Protein AF-A0A380XAJ4-F1 (afdb_monomer_lite)

Radius of gyration: 17.31 Å; chains: 1; bounding box: 37×35×46 Å

InterPro domains:
  IPR046348 SIS domain superfamily [SSF53697] (5-86)

Organism: Cytobacillus firmus (NCBI:txid1399)

Secondary structure (DSSP, 8-state):
--HHHHTT-----EES-TT-TTGGGSS--EE-----TT--TTSPP-SS-TTHHHHHHHHHHHHHHHHHHH-SS-HHHHHHHHHHHS----

Sequence (90 aa):
MFQSKEMGAKVFPITTNKESKIASICDGILVIPAATKYRRPGEPGTIQPLGNQFDQSVHLVLDAIIIGTLQTDNQDTAYEEMTKRHTNLE

pLDDT: mean 85.95, std 9.95, range [52.66, 97.62]

Foldseek 3Di:
DPPCVVVVHADEEEECDPPDPVQVVGPHYHHDQAAAQVRDPPGDDDPDPHCPSVVVRVVVVVVVVVVVVCPPPCVVVVVVVVVVVPDPPD

Structure (mmCIF, N/CA/C/O backbone):
data_AF-A0A380XAJ4-F1
#
_entry.id   AF-A0A380XAJ4-F1
#
loop_
_atom_site.group_PDB
_atom_site.id
_atom_site.type_symbol
_atom_site.label_atom_id
_atom_site.label_alt_id
_atom_site.label_comp_id
_atom_site.label_asym_id
_atom_site.label_entity_id
_atom_site.label_seq_id
_atom_site.pdbx_PDB_ins_code
_atom_site.Cartn_x
_atom_site.Cartn_y
_atom_site.Cartn_z
_atom_site.occupancy
_atom_site.B_iso_or_equiv
_atom_site.auth_seq_id
_atom_site.auth_comp_id
_atom_site.auth_asym_id
_atom_site.auth_atom_id
_atom_site.pdbx_PDB_model_num
ATOM 1 N N . MET A 1 1 ? -1.826 -23.262 1.652 1.00 64.81 1 MET A N 1
ATOM 2 C CA . MET A 1 1 ? -2.943 -22.296 1.749 1.00 64.81 1 MET A CA 1
ATOM 3 C C . MET A 1 1 ? -2.592 -21.306 2.855 1.00 64.81 1 MET A C 1
ATOM 5 O O . MET A 1 1 ? -1.780 -21.666 3.698 1.00 64.81 1 MET A O 1
ATOM 9 N N . PHE A 1 2 ? -3.075 -20.058 2.837 1.00 78.06 2 PHE A N 1
ATOM 10 C CA . PHE A 1 2 ? -2.815 -19.145 3.961 1.00 78.06 2 PHE A CA 1
ATOM 11 C C . PHE A 1 2 ? -3.543 -19.650 5.207 1.00 78.06 2 PHE A C 1
ATOM 13 O O . PHE A 1 2 ? -4.742 -19.906 5.121 1.00 78.06 2 PHE A O 1
ATOM 20 N N . GLN A 1 3 ? -2.859 -19.709 6.352 1.00 83.75 3 GLN A N 1
ATOM 21 C CA . GLN A 1 3 ? -3.485 -20.046 7.641 1.00 83.75 3 GLN A CA 1
ATOM 22 C C . GLN A 1 3 ? -4.693 -19.135 7.927 1.00 83.75 3 GLN A C 1
ATOM 24 O O . GLN A 1 3 ? -5.736 -19.587 8.380 1.00 83.75 3 GLN A O 1
ATOM 29 N N . SER A 1 4 ? -4.611 -17.859 7.537 1.00 81.12 4 SER A N 1
ATOM 30 C CA . SER A 1 4 ? -5.712 -16.897 7.648 1.00 81.12 4 SER A CA 1
ATOM 31 C C . SER A 1 4 ? -6.963 -17.315 6.863 1.00 81.12 4 SER A C 1
ATOM 33 O O . SER A 1 4 ? -8.076 -17.115 7.343 1.00 81.12 4 SER A O 1
ATOM 35 N N . LYS A 1 5 ? -6.803 -17.932 5.681 1.00 82.38 5 LYS A N 1
ATOM 36 C CA . LYS A 1 5 ? -7.940 -18.439 4.897 1.00 82.38 5 LYS A CA 1
ATOM 37 C C . LYS A 1 5 ? -8.571 -19.673 5.530 1.00 82.38 5 LYS A C 1
ATOM 39 O O . LYS A 1 5 ? -9.786 -19.814 5.470 1.00 82.38 5 LYS A O 1
ATOM 44 N N . GLU A 1 6 ? -7.773 -20.533 6.160 1.00 85.62 6 GLU A N 1
ATOM 45 C CA . GLU A 1 6 ? -8.284 -21.685 6.922 1.00 85.62 6 GLU A CA 1
ATOM 46 C C . GLU A 1 6 ? -9.136 -21.233 8.120 1.00 85.62 6 GLU A C 1
ATOM 48 O O . GLU A 1 6 ? -10.077 -21.918 8.505 1.00 85.62 6 GLU A O 1
ATOM 53 N N . MET A 1 7 ? -8.873 -20.032 8.643 1.00 89.25 7 MET A N 1
ATOM 54 C CA . MET A 1 7 ? -9.655 -19.387 9.703 1.00 89.25 7 MET A CA 1
ATOM 55 C C . MET A 1 7 ? -10.836 -18.539 9.187 1.00 89.25 7 MET A C 1
ATOM 57 O O . MET A 1 7 ? -11.472 -17.837 9.970 1.00 89.25 7 MET A O 1
ATOM 61 N N . GLY A 1 8 ? -11.134 -18.565 7.883 1.00 88.19 8 GLY A N 1
ATOM 62 C CA . GLY A 1 8 ? -12.245 -17.813 7.285 1.00 88.19 8 GLY A CA 1
ATOM 63 C C . GLY A 1 8 ? -11.991 -16.313 7.079 1.00 88.19 8 GLY A C 1
ATOM 64 O O . GLY A 1 8 ? -12.923 -15.580 6.747 1.00 88.19 8 GLY A O 1
ATOM 65 N N . ALA A 1 9 ? -10.756 -15.832 7.250 1.00 90.88 9 ALA A N 1
ATOM 66 C CA . ALA A 1 9 ? -10.423 -14.434 6.992 1.00 90.88 9 ALA A CA 1
ATOM 67 C C . ALA A 1 9 ? -10.334 -14.144 5.486 1.00 90.88 9 ALA A C 1
ATOM 69 O O . ALA A 1 9 ? -9.824 -14.955 4.706 1.00 90.88 9 ALA A O 1
ATOM 70 N N . LYS A 1 10 ? -10.762 -12.939 5.088 1.00 91.50 10 LYS A N 1
ATOM 71 C CA . LYS A 1 10 ? -10.487 -12.414 3.746 1.00 91.50 10 LYS A CA 1
ATOM 72 C C . LYS A 1 10 ? -9.036 -11.947 3.664 1.00 91.50 10 LYS A C 1
ATOM 74 O O . LYS A 1 10 ? -8.552 -11.259 4.560 1.00 91.50 10 LYS A O 1
ATOM 79 N N . VAL A 1 11 ? -8.357 -12.292 2.578 1.00 91.12 11 VAL A N 1
ATOM 80 C CA . VAL A 1 11 ? -6.942 -11.988 2.355 1.00 91.12 11 VAL A CA 1
ATOM 81 C C . VAL A 1 11 ? -6.791 -11.081 1.139 1.00 91.12 11 VAL A C 1
ATOM 83 O O . VAL A 1 11 ? -7.180 -11.450 0.031 1.00 91.12 11 VAL A O 1
ATOM 86 N N . PHE A 1 12 ? -6.170 -9.919 1.358 1.00 92.50 12 PHE A N 1
ATOM 87 C CA . PHE A 1 12 ? -5.863 -8.918 0.334 1.00 92.50 12 PHE A CA 1
ATOM 88 C C . PHE A 1 12 ? -4.362 -8.586 0.357 1.00 92.50 12 PHE A C 1
ATOM 90 O O . PHE A 1 12 ? -3.924 -7.785 1.182 1.00 92.50 12 PHE A O 1
ATOM 97 N N . PRO A 1 13 ? -3.534 -9.198 -0.506 1.00 92.38 13 PRO A N 1
ATOM 98 C CA . PRO A 1 13 ? -2.135 -8.822 -0.654 1.00 92.38 13 PRO A CA 1
ATOM 99 C C . PRO A 1 13 ? -1.994 -7.423 -1.265 1.00 92.38 13 PRO A C 1
ATOM 101 O O . PRO A 1 13 ? -2.734 -7.045 -2.180 1.00 92.38 13 PRO A O 1
ATOM 104 N N . ILE A 1 14 ? -0.977 -6.700 -0.798 1.00 94.50 14 ILE A N 1
ATOM 105 C CA . ILE A 1 14 ? -0.558 -5.408 -1.342 1.00 94.50 14 ILE A CA 1
ATOM 106 C C . ILE A 1 14 ? 0.703 -5.623 -2.178 1.00 94.50 14 ILE A C 1
ATOM 108 O O . ILE A 1 14 ? 1.666 -6.231 -1.710 1.00 94.50 14 ILE A O 1
ATOM 112 N N . THR A 1 15 ? 0.701 -5.190 -3.437 1.00 92.75 15 THR A N 1
ATOM 113 C CA . THR A 1 15 ? 1.796 -5.496 -4.369 1.00 92.75 15 THR A CA 1
ATOM 114 C C . THR A 1 15 ? 1.899 -4.483 -5.502 1.00 92.75 15 THR A C 1
ATOM 116 O O . THR A 1 15 ? 0.944 -3.779 -5.802 1.00 92.75 15 THR A O 1
ATOM 119 N N . THR A 1 16 ? 3.041 -4.434 -6.184 1.00 91.12 16 THR A N 1
ATOM 120 C CA . THR A 1 16 ? 3.176 -3.737 -7.473 1.00 91.12 16 THR A CA 1
ATOM 121 C C . THR A 1 16 ? 2.780 -4.622 -8.659 1.00 91.12 16 THR A C 1
ATOM 123 O O . THR A 1 16 ? 2.522 -4.120 -9.749 1.00 91.12 16 THR A O 1
ATOM 126 N N . ASN A 1 17 ? 2.720 -5.949 -8.470 1.00 86.81 17 ASN A N 1
ATOM 127 C CA . ASN A 1 17 ? 2.476 -6.908 -9.545 1.00 86.81 17 ASN A CA 1
ATOM 128 C C . ASN A 1 17 ? 1.025 -7.407 -9.556 1.00 86.81 17 ASN A C 1
ATOM 130 O O . ASN A 1 17 ? 0.654 -8.303 -8.793 1.00 86.81 17 ASN A O 1
ATOM 134 N N . LYS A 1 18 ? 0.236 -6.889 -10.499 1.00 80.06 18 LYS A N 1
ATOM 135 C CA . LYS A 1 18 ? -1.164 -7.281 -10.702 1.00 80.06 18 LYS A CA 1
ATOM 136 C C . LYS A 1 18 ? -1.340 -8.749 -11.128 1.00 80.06 18 LYS A C 1
ATOM 138 O O . LYS A 1 18 ? -2.378 -9.337 -10.853 1.00 80.06 18 LYS A O 1
ATOM 143 N N . GLU A 1 19 ? -0.326 -9.353 -11.749 1.00 80.81 19 GLU A N 1
ATOM 144 C CA . GLU A 1 19 ? -0.360 -10.716 -12.311 1.00 80.81 19 GLU A CA 1
ATOM 145 C C . GLU A 1 19 ? 0.313 -11.758 -11.402 1.00 80.81 19 GLU A C 1
ATOM 147 O O . GLU A 1 19 ? 0.723 -12.840 -11.827 1.00 80.81 19 GLU A O 1
ATOM 152 N N . SER A 1 20 ? 0.477 -11.438 -10.120 1.00 78.50 20 SER A N 1
ATOM 153 C CA . SER A 1 20 ? 1.059 -12.357 -9.148 1.00 78.50 20 SER A CA 1
ATOM 154 C C . SER A 1 20 ? 0.267 -13.670 -9.056 1.00 78.50 20 SER A C 1
ATOM 156 O O . SER A 1 20 ? -0.953 -13.657 -8.918 1.00 78.50 20 SER A O 1
ATOM 158 N N . LYS A 1 21 ? 0.963 -14.818 -8.997 1.00 80.31 21 LYS A N 1
ATOM 159 C CA . LYS A 1 21 ? 0.348 -16.132 -8.697 1.00 80.31 21 LYS A CA 1
ATOM 160 C C . LYS A 1 21 ? -0.423 -16.141 -7.373 1.00 80.31 21 LYS A C 1
ATOM 162 O O . LYS A 1 21 ? -1.277 -16.991 -7.171 1.00 80.31 21 LYS A O 1
ATOM 167 N N . ILE A 1 22 ? -0.115 -15.212 -6.468 1.00 81.75 22 ILE A N 1
ATOM 168 C CA . ILE A 1 22 ? -0.810 -15.073 -5.188 1.00 81.75 22 ILE A CA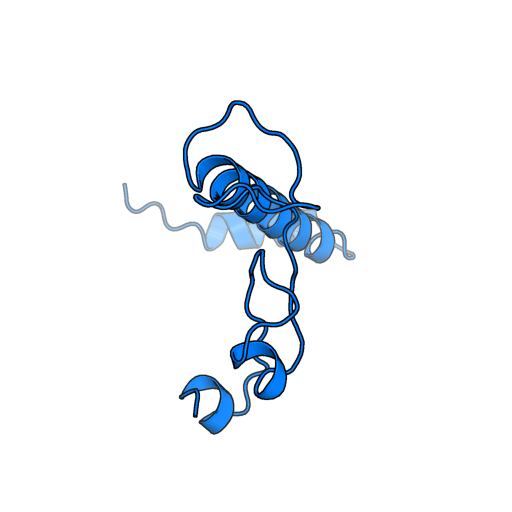 1
ATOM 169 C C . ILE A 1 22 ? -2.198 -14.442 -5.352 1.00 81.75 22 ILE A C 1
ATOM 171 O O . ILE A 1 22 ? -3.074 -14.669 -4.526 1.00 81.75 22 ILE A O 1
ATOM 175 N N . ALA A 1 23 ? -2.418 -13.681 -6.429 1.00 79.25 23 ALA A N 1
ATOM 176 C CA . ALA A 1 23 ? -3.684 -13.009 -6.690 1.00 79.25 23 ALA A CA 1
ATOM 177 C C . ALA A 1 23 ? -4.822 -14.007 -6.943 1.00 79.25 23 ALA A C 1
ATOM 179 O O . ALA A 1 23 ? -5.955 -13.739 -6.562 1.00 79.25 23 ALA A O 1
ATOM 180 N N . SER A 1 24 ? -4.527 -15.176 -7.525 1.00 80.44 24 SER A N 1
ATOM 181 C CA . SER A 1 24 ? -5.542 -16.190 -7.842 1.00 80.44 24 SER A CA 1
ATOM 182 C C . SER A 1 24 ? -6.080 -16.940 -6.623 1.00 80.44 24 SER A C 1
ATOM 184 O O . SER A 1 24 ? -7.114 -17.594 -6.722 1.00 80.44 24 SER A O 1
ATOM 186 N N . ILE A 1 25 ? -5.393 -16.861 -5.480 1.00 84.94 25 ILE A N 1
ATOM 187 C CA . ILE A 1 25 ? -5.779 -17.554 -4.243 1.00 84.94 25 ILE A CA 1
ATOM 188 C C . ILE A 1 25 ? -6.279 -16.597 -3.152 1.00 84.94 25 ILE A C 1
ATOM 190 O O . ILE A 1 25 ? -6.618 -17.050 -2.059 1.00 84.94 25 ILE A O 1
ATOM 194 N N . CYS A 1 26 ? -6.347 -15.295 -3.432 1.00 88.06 26 CYS A N 1
ATOM 195 C CA . CYS A 1 26 ? -6.762 -14.231 -2.511 1.00 88.06 26 CYS A CA 1
ATOM 196 C C . CYS A 1 26 ? -8.139 -13.663 -2.889 1.00 88.06 26 CYS A C 1
ATOM 198 O O . CYS A 1 26 ? -8.647 -13.929 -3.972 1.00 88.06 26 CYS A O 1
ATOM 200 N N . ASP A 1 27 ? -8.767 -12.917 -1.980 1.00 91.69 27 ASP A N 1
ATOM 201 C CA . ASP A 1 27 ? -10.130 -12.378 -2.165 1.00 91.69 27 ASP A CA 1
ATOM 202 C C . ASP A 1 27 ? -10.147 -11.073 -2.977 1.00 91.69 2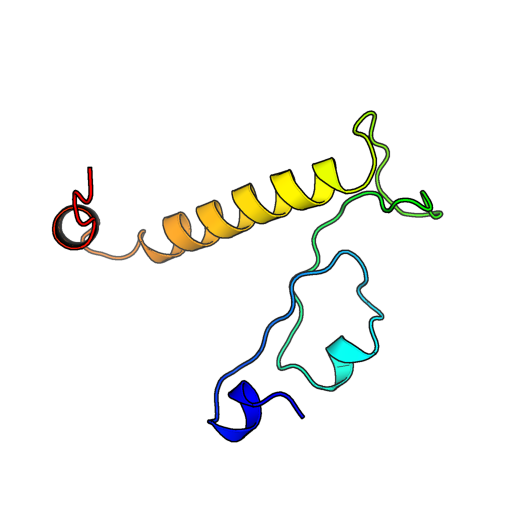7 ASP A C 1
ATOM 204 O O . ASP A 1 27 ? -11.183 -10.626 -3.462 1.00 91.69 27 ASP A O 1
ATOM 208 N N . GLY A 1 28 ? -8.972 -10.482 -3.157 1.00 90.12 28 GLY A N 1
ATOM 209 C CA . GLY A 1 28 ? -8.703 -9.358 -4.037 1.00 90.12 28 GLY A CA 1
ATOM 210 C C . GLY A 1 28 ? -7.243 -8.953 -3.902 1.00 90.12 28 GLY A C 1
ATOM 211 O O . GLY A 1 28 ? -6.493 -9.583 -3.162 1.00 90.12 28 GLY A O 1
ATOM 212 N N . ILE A 1 29 ? -6.828 -7.906 -4.609 1.00 92.38 29 ILE A N 1
ATOM 213 C CA . ILE A 1 29 ? -5.463 -7.375 -4.532 1.00 92.38 29 ILE A CA 1
ATOM 214 C C . ILE A 1 29 ? -5.501 -5.851 -4.456 1.00 92.38 29 ILE A C 1
ATOM 216 O O . ILE A 1 29 ? -6.293 -5.218 -5.155 1.00 92.38 29 ILE A O 1
ATOM 220 N N . LEU A 1 30 ? -4.623 -5.267 -3.642 1.00 94.00 30 LEU A N 1
ATOM 221 C CA . LEU A 1 30 ? -4.370 -3.830 -3.646 1.00 94.00 30 LEU A CA 1
ATOM 222 C C . LEU A 1 30 ? -3.075 -3.573 -4.417 1.00 94.00 30 LEU A C 1
ATOM 224 O O . LEU A 1 30 ? -1.990 -3.957 -3.979 1.00 94.00 30 LEU A O 1
ATOM 228 N N . VAL A 1 31 ? -3.195 -2.956 -5.593 1.00 94.00 31 VAL A N 1
ATOM 229 C CA . VAL A 1 31 ? -2.034 -2.656 -6.435 1.00 94.00 31 VAL A CA 1
ATOM 230 C C . VAL A 1 31 ? -1.516 -1.259 -6.123 1.00 94.00 31 VAL A C 1
ATOM 232 O O . VAL A 1 31 ? -2.251 -0.287 -6.267 1.00 94.00 31 VAL A O 1
ATOM 235 N N . ILE A 1 32 ? -0.242 -1.165 -5.748 1.00 95.00 32 ILE A N 1
ATOM 236 C CA . ILE A 1 32 ? 0.468 0.101 -5.550 1.00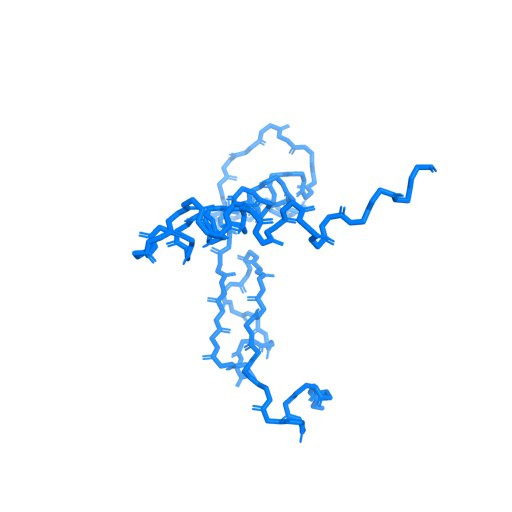 95.00 32 ILE A CA 1
ATOM 237 C C . ILE A 1 32 ? 1.332 0.370 -6.788 1.00 95.00 32 ILE A C 1
ATOM 239 O O . ILE A 1 32 ? 2.250 -0.408 -7.062 1.00 95.00 32 ILE A O 1
ATOM 243 N N . PRO A 1 33 ? 1.076 1.446 -7.551 1.00 92.44 33 PRO A N 1
ATOM 244 C CA . PRO A 1 33 ? 1.922 1.822 -8.676 1.00 92.44 33 PRO A CA 1
ATOM 245 C C . PRO A 1 33 ? 3.279 2.327 -8.172 1.00 92.44 33 PRO A C 1
ATOM 247 O O . PRO A 1 33 ? 3.403 3.459 -7.714 1.00 92.44 33 PRO A O 1
ATOM 250 N N . ALA A 1 34 ? 4.308 1.489 -8.251 1.00 93.75 34 ALA A N 1
ATOM 251 C CA . ALA A 1 34 ? 5.670 1.850 -7.877 1.00 93.75 34 ALA A CA 1
ATOM 252 C C . ALA A 1 34 ? 6.683 1.113 -8.755 1.00 93.75 34 ALA A C 1
ATOM 254 O O . ALA A 1 34 ? 6.426 -0.005 -9.214 1.00 93.75 34 ALA A O 1
ATOM 255 N N . ALA A 1 35 ? 7.837 1.739 -8.981 1.00 93.00 35 ALA A N 1
ATOM 256 C CA . ALA A 1 35 ? 8.930 1.112 -9.702 1.00 93.00 35 ALA A CA 1
ATOM 257 C C . ALA A 1 35 ? 9.484 -0.076 -8.914 1.00 93.00 35 ALA A C 1
ATOM 259 O O . ALA A 1 35 ? 9.672 -0.013 -7.697 1.00 93.00 35 ALA A O 1
ATOM 260 N N . THR A 1 36 ? 9.794 -1.160 -9.617 1.00 90.12 36 THR A N 1
ATOM 261 C CA . THR A 1 36 ? 10.528 -2.280 -9.033 1.00 90.12 36 THR A CA 1
ATOM 262 C C . THR A 1 36 ? 12.024 -2.115 -9.277 1.00 90.12 36 THR A C 1
ATOM 264 O O . THR A 1 36 ? 12.471 -1.288 -10.075 1.00 90.12 36 THR A O 1
ATOM 267 N N . LYS A 1 37 ? 12.834 -2.982 -8.654 1.00 86.62 37 LYS A N 1
ATOM 268 C CA . LYS A 1 37 ? 14.284 -3.030 -8.912 1.00 86.62 37 LYS A CA 1
ATOM 269 C C . LYS A 1 37 ? 14.643 -3.246 -10.390 1.00 86.62 37 LYS A C 1
ATOM 271 O O . LYS A 1 37 ? 15.773 -2.974 -10.776 1.00 86.62 37 LYS A O 1
ATOM 276 N N . TYR A 1 38 ? 13.710 -3.765 -11.192 1.00 88.00 38 TYR A N 1
ATOM 277 C CA . TYR A 1 38 ? 13.919 -4.073 -12.605 1.00 88.00 38 TYR A CA 1
ATOM 278 C C . TYR A 1 38 ? 13.469 -2.958 -13.553 1.00 88.00 38 TYR A C 1
ATOM 280 O O . TYR A 1 38 ? 13.757 -3.072 -14.740 1.00 88.00 38 TYR A O 1
ATOM 288 N N . ARG A 1 39 ? 12.783 -1.914 -13.056 1.00 87.62 39 ARG A N 1
ATOM 289 C CA . ARG A 1 39 ? 12.310 -0.757 -13.841 1.00 87.62 39 ARG A CA 1
ATOM 290 C C . ARG A 1 39 ? 11.679 -1.173 -15.173 1.00 87.62 39 ARG A C 1
ATOM 292 O O . ARG A 1 39 ? 12.132 -0.779 -16.248 1.00 87.62 39 ARG A O 1
ATOM 299 N N . ARG A 1 40 ? 10.686 -2.059 -15.099 1.00 88.44 40 ARG A N 1
ATOM 300 C CA . ARG A 1 40 ? 10.086 -2.682 -16.286 1.00 88.44 40 ARG A CA 1
ATOM 301 C C . ARG A 1 40 ? 9.290 -1.663 -17.111 1.00 88.44 40 ARG A C 1
ATOM 303 O O . ARG A 1 40 ? 8.792 -0.685 -16.554 1.00 88.44 40 ARG A O 1
ATOM 310 N N . PRO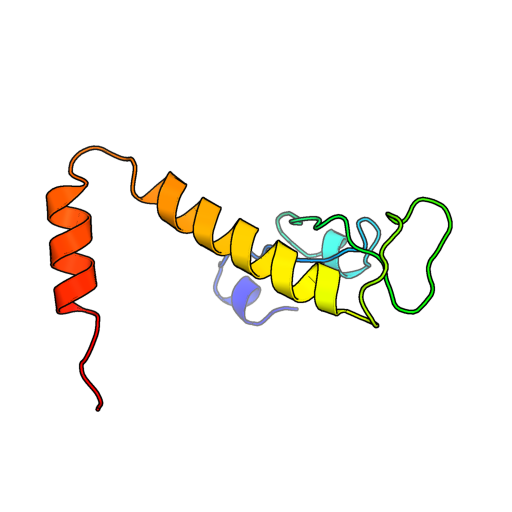 A 1 41 ? 9.104 -1.903 -18.422 1.00 87.62 41 PRO A N 1
ATOM 311 C CA . PRO A 1 41 ? 8.201 -1.093 -19.235 1.00 87.62 41 PRO A CA 1
ATOM 312 C C . PRO A 1 41 ? 6.802 -1.015 -18.607 1.00 87.62 41 PRO A C 1
ATOM 314 O O . PRO A 1 41 ? 6.235 -2.040 -18.233 1.00 87.62 41 PRO A O 1
ATOM 317 N N . GLY A 1 42 ? 6.262 0.199 -18.485 1.00 86.12 42 GLY A N 1
ATOM 318 C CA . GLY A 1 42 ? 4.964 0.459 -17.851 1.00 86.12 42 GLY A CA 1
ATOM 319 C C . GLY A 1 42 ? 5.019 0.727 -16.342 1.00 86.12 42 GLY A C 1
ATOM 320 O O . GLY A 1 42 ? 4.013 1.152 -15.778 1.00 86.12 42 GLY A O 1
ATOM 321 N N . GLU A 1 43 ? 6.168 0.540 -15.683 1.00 90.56 43 GLU A N 1
ATOM 322 C CA . GLU A 1 43 ? 6.363 1.003 -14.305 1.00 90.56 43 GLU A CA 1
ATOM 323 C C . GLU A 1 43 ? 6.562 2.531 -14.265 1.00 90.56 43 GLU A C 1
ATOM 325 O O . GLU A 1 43 ? 7.130 3.109 -15.199 1.00 90.56 43 GLU A O 1
ATOM 330 N N . PRO A 1 44 ? 6.113 3.215 -13.195 1.00 91.81 44 PRO A N 1
ATOM 331 C CA . PRO A 1 44 ? 6.314 4.651 -13.064 1.00 91.81 44 PRO A CA 1
ATOM 332 C C . PRO A 1 44 ? 7.805 4.991 -12.958 1.00 91.81 44 PRO A C 1
ATOM 334 O O . PRO A 1 44 ? 8.586 4.280 -12.326 1.00 91.81 44 PRO A O 1
ATOM 337 N N . GLY A 1 45 ? 8.206 6.117 -13.550 1.00 93.00 45 GLY A N 1
ATOM 338 C CA . GLY A 1 45 ? 9.547 6.658 -13.348 1.00 93.00 45 GLY A CA 1
ATOM 339 C C . GLY A 1 45 ? 9.737 7.128 -11.903 1.00 93.00 45 GLY A C 1
ATOM 340 O O . GLY A 1 45 ? 8.840 7.736 -11.322 1.00 93.00 45 GLY A O 1
ATOM 341 N N . THR A 1 46 ? 10.911 6.873 -11.323 1.00 93.81 46 THR A N 1
ATOM 342 C CA . THR A 1 46 ? 11.272 7.393 -9.998 1.00 93.81 46 THR A CA 1
ATOM 343 C C . THR A 1 46 ? 12.778 7.600 -9.859 1.00 93.81 46 THR A C 1
ATOM 345 O O . THR A 1 46 ? 13.588 6.824 -10.377 1.00 93.81 46 THR A O 1
ATOM 348 N N . ILE A 1 47 ? 13.152 8.656 -9.135 1.00 95.19 47 ILE A N 1
ATOM 349 C CA . ILE A 1 47 ? 14.531 8.896 -8.683 1.00 95.19 47 ILE A CA 1
ATOM 350 C C . ILE A 1 47 ? 14.875 8.075 -7.434 1.00 95.19 47 ILE A C 1
ATOM 352 O O . ILE A 1 47 ? 16.037 7.992 -7.047 1.00 95.19 47 ILE A O 1
ATOM 356 N N . GLN A 1 48 ? 13.868 7.482 -6.793 1.00 94.75 48 GLN A N 1
ATOM 357 C CA . GLN A 1 48 ? 14.025 6.789 -5.525 1.00 94.75 48 GLN A CA 1
ATOM 358 C C . GLN A 1 48 ? 14.699 5.424 -5.731 1.00 94.75 48 GLN A C 1
ATOM 360 O O . GLN A 1 48 ? 14.463 4.753 -6.745 1.00 94.75 48 GLN A O 1
ATOM 365 N N . PRO A 1 49 ? 15.559 4.994 -4.796 1.00 91.06 49 PRO A N 1
ATOM 366 C CA . PRO A 1 49 ? 16.260 3.729 -4.921 1.00 91.06 49 PRO A CA 1
ATOM 367 C C . PRO A 1 49 ? 15.346 2.550 -4.560 1.00 91.06 49 PRO A C 1
ATOM 369 O O . PRO A 1 49 ? 14.590 2.592 -3.589 1.00 91.06 49 PRO A O 1
ATOM 372 N N . LEU A 1 50 ? 15.484 1.454 -5.312 1.00 89.81 50 LEU A N 1
ATOM 373 C CA . LEU A 1 50 ? 14.876 0.153 -5.012 1.00 89.81 50 LEU A CA 1
ATOM 374 C C . LEU A 1 50 ? 13.369 0.246 -4.701 1.00 89.81 50 LEU A C 1
ATOM 376 O O . LEU A 1 50 ? 12.607 0.758 -5.513 1.00 89.81 50 LEU A O 1
ATOM 380 N N . GLY A 1 51 ? 12.941 -0.297 -3.558 1.00 90.88 51 GLY A N 1
ATOM 381 C CA . GLY A 1 51 ? 11.543 -0.369 -3.138 1.00 90.88 51 GLY A CA 1
ATOM 382 C C . GLY A 1 51 ? 11.027 0.872 -2.412 1.00 90.88 51 GLY A C 1
ATOM 383 O O . GLY A 1 51 ? 9.866 0.880 -2.028 1.00 90.88 51 GLY A O 1
ATOM 384 N N . ASN A 1 52 ? 11.828 1.932 -2.242 1.00 95.00 52 ASN A N 1
ATOM 385 C CA . ASN A 1 52 ? 11.437 3.075 -1.404 1.00 95.00 52 ASN A CA 1
ATOM 386 C C . ASN A 1 52 ? 10.138 3.748 -1.860 1.00 95.00 52 ASN A C 1
ATOM 388 O O . ASN A 1 52 ? 9.333 4.147 -1.023 1.00 95.00 52 ASN A O 1
ATOM 392 N N . GLN A 1 53 ? 9.910 3.841 -3.172 1.00 96.00 53 GLN A N 1
ATOM 393 C CA . GLN A 1 53 ? 8.652 4.375 -3.693 1.00 96.00 53 GLN A CA 1
ATOM 394 C C . GLN A 1 53 ? 7.457 3.520 -3.259 1.00 96.00 53 GLN A C 1
ATOM 396 O O . GLN A 1 53 ? 6.421 4.065 -2.883 1.00 96.00 53 GLN A O 1
ATOM 401 N N . PHE A 1 54 ? 7.595 2.190 -3.298 1.00 95.69 54 PHE A N 1
ATOM 402 C CA . PHE A 1 54 ? 6.550 1.273 -2.854 1.00 95.69 54 PHE A CA 1
ATOM 403 C C . PHE A 1 54 ? 6.301 1.427 -1.355 1.00 95.69 54 PHE A C 1
ATOM 405 O O . PHE A 1 54 ? 5.155 1.641 -0.981 1.00 95.69 54 PHE A O 1
ATOM 412 N N . ASP A 1 55 ? 7.355 1.396 -0.533 1.00 96.12 55 ASP A N 1
ATOM 413 C CA . ASP A 1 55 ? 7.254 1.465 0.932 1.00 96.12 55 ASP A CA 1
ATOM 414 C C . ASP A 1 55 ? 6.566 2.757 1.402 1.00 96.12 55 ASP A C 1
ATOM 416 O O . ASP A 1 55 ? 5.691 2.737 2.265 1.00 96.12 55 ASP A O 1
ATOM 420 N N . GLN A 1 56 ? 6.905 3.893 0.788 1.00 96.81 56 GLN A N 1
ATOM 421 C CA . GLN A 1 56 ? 6.264 5.171 1.101 1.00 96.81 56 GLN A CA 1
ATOM 422 C C . GLN A 1 56 ? 4.816 5.219 0.612 1.00 96.81 56 GLN A C 1
ATOM 424 O O . GLN A 1 56 ? 3.927 5.656 1.338 1.00 96.81 56 GLN A O 1
ATOM 429 N N . SER A 1 57 ? 4.567 4.748 -0.611 1.00 96.69 57 SER A N 1
ATOM 430 C CA . SER A 1 57 ? 3.223 4.781 -1.192 1.00 96.69 57 SER A CA 1
ATOM 431 C C . SER A 1 57 ? 2.265 3.862 -0.439 1.00 96.69 57 SER A C 1
ATOM 433 O O . SER A 1 57 ? 1.130 4.251 -0.185 1.00 96.69 57 SER A O 1
ATOM 435 N N . VAL A 1 58 ? 2.708 2.661 -0.051 1.00 97.25 58 VAL A N 1
ATOM 436 C CA . VAL A 1 58 ? 1.870 1.736 0.720 1.00 97.25 58 VAL A CA 1
ATOM 437 C C . VAL A 1 58 ? 1.549 2.301 2.095 1.00 97.25 58 VAL A C 1
ATOM 439 O O . VAL A 1 58 ? 0.404 2.198 2.516 1.00 97.25 58 VAL A O 1
ATOM 442 N N . HIS A 1 59 ? 2.508 2.951 2.758 1.00 97.38 59 HI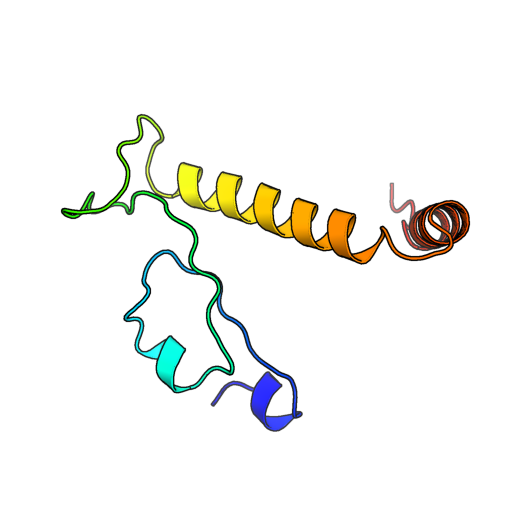S A N 1
ATOM 443 C CA . HIS A 1 59 ? 2.267 3.579 4.053 1.00 97.38 59 HIS A CA 1
ATOM 444 C C . HIS A 1 59 ? 1.181 4.658 3.952 1.00 97.38 59 HIS A C 1
ATOM 446 O O . HIS A 1 59 ? 0.174 4.574 4.645 1.00 97.38 59 HIS A O 1
ATOM 452 N N . LEU A 1 60 ? 1.315 5.587 2.998 1.00 97.62 60 LEU A N 1
ATOM 453 C CA . LEU A 1 60 ? 0.326 6.649 2.784 1.00 97.62 60 LEU A CA 1
ATOM 454 C C . LEU A 1 60 ? -1.059 6.107 2.411 1.00 97.62 60 LEU A C 1
ATOM 456 O O . LEU A 1 60 ? -2.073 6.637 2.858 1.00 97.62 60 LEU A O 1
ATOM 460 N N . VAL A 1 61 ? -1.121 5.056 1.589 1.00 97.31 61 VAL A N 1
ATOM 461 C CA . VAL A 1 61 ? -2.396 4.426 1.219 1.00 97.31 61 VAL A CA 1
ATOM 462 C C . VAL A 1 61 ? -3.044 3.742 2.422 1.00 97.31 61 VAL A C 1
ATOM 464 O O . VAL A 1 61 ? -4.256 3.852 2.593 1.00 97.31 61 VAL A O 1
ATOM 467 N N . LEU A 1 62 ? -2.267 3.055 3.261 1.00 96.25 62 LEU A N 1
ATOM 468 C CA . LEU A 1 62 ? -2.783 2.422 4.474 1.00 96.25 62 LEU A CA 1
ATOM 469 C C . LEU A 1 62 ? -3.290 3.460 5.480 1.00 96.25 62 LEU A C 1
ATOM 471 O O . LEU A 1 62 ? -4.395 3.295 5.994 1.00 96.25 62 LEU A O 1
ATOM 475 N N . ASP A 1 63 ? -2.564 4.560 5.677 1.00 94.81 63 ASP A N 1
ATOM 476 C CA . ASP A 1 63 ? -3.022 5.676 6.510 1.00 94.81 63 ASP A CA 1
ATOM 477 C C . ASP A 1 63 ? -4.316 6.287 5.962 1.00 94.81 63 ASP A C 1
ATOM 479 O O . ASP A 1 63 ? -5.267 6.516 6.709 1.00 94.81 63 ASP A O 1
ATOM 483 N N . ALA A 1 64 ? -4.400 6.490 4.644 1.00 94.69 64 ALA A N 1
ATOM 484 C CA . ALA A 1 64 ? -5.603 7.013 4.002 1.00 94.69 64 ALA A CA 1
ATOM 485 C C . ALA A 1 64 ? -6.814 6.083 4.178 1.00 94.69 64 ALA A C 1
ATOM 487 O O . ALA A 1 64 ? -7.928 6.570 4.369 1.00 94.69 64 ALA A O 1
ATOM 488 N N . ILE A 1 65 ? -6.614 4.759 4.151 1.00 92.75 65 ILE A N 1
ATOM 489 C CA . ILE A 1 65 ? -7.673 3.786 4.452 1.00 92.75 65 ILE A CA 1
ATOM 490 C C . ILE A 1 65 ? -8.145 3.962 5.894 1.00 92.75 65 ILE A C 1
ATOM 492 O O . ILE A 1 65 ? -9.350 4.054 6.112 1.00 92.75 65 ILE A O 1
ATOM 496 N N . ILE A 1 66 ? -7.230 4.062 6.863 1.00 88.81 66 ILE A N 1
ATOM 497 C CA . ILE A 1 66 ? -7.596 4.283 8.267 1.00 88.81 66 ILE A CA 1
ATOM 498 C C . ILE A 1 66 ? -8.390 5.583 8.412 1.00 88.81 66 ILE A C 1
ATOM 500 O O . ILE A 1 66 ? -9.517 5.550 8.903 1.00 88.81 66 ILE A O 1
ATOM 504 N N . ILE A 1 67 ? -7.869 6.700 7.900 1.00 88.00 67 ILE A N 1
ATOM 505 C CA . ILE A 1 67 ? -8.542 8.005 7.943 1.00 88.00 67 ILE A CA 1
ATOM 506 C C . ILE A 1 67 ? -9.938 7.917 7.316 1.00 88.00 67 ILE A C 1
ATOM 508 O O . ILE A 1 67 ? -10.914 8.331 7.937 1.00 88.00 67 ILE A O 1
ATOM 512 N N . GLY A 1 68 ? -10.055 7.328 6.123 1.00 88.56 68 GLY A N 1
ATOM 513 C CA . GLY A 1 68 ? -11.334 7.167 5.431 1.00 88.56 68 GLY A CA 1
ATOM 514 C C . GLY A 1 68 ? -12.322 6.272 6.183 1.00 88.56 68 GLY A C 1
ATOM 515 O O . GLY A 1 68 ? -13.514 6.561 6.199 1.00 88.56 68 GLY A O 1
ATOM 516 N N . THR A 1 69 ? -11.851 5.216 6.857 1.00 84.75 69 THR A N 1
ATOM 517 C CA . THR A 1 69 ? -12.718 4.356 7.684 1.00 84.75 69 THR A CA 1
ATOM 518 C C . THR A 1 69 ? -13.180 5.024 8.974 1.00 84.75 69 THR A C 1
ATOM 520 O O . THR A 1 69 ? -14.247 4.687 9.474 1.00 84.75 69 THR A O 1
ATOM 523 N N . LEU A 1 70 ? -12.410 5.979 9.500 1.00 82.94 70 LEU A N 1
ATOM 524 C CA . LEU A 1 70 ? -12.742 6.727 10.714 1.00 82.94 70 LEU A CA 1
ATOM 525 C C . LEU A 1 70 ? -13.617 7.961 10.444 1.00 82.94 70 LEU A C 1
ATOM 527 O O . LEU A 1 70 ? -14.118 8.566 11.385 1.00 82.94 70 LEU A O 1
ATOM 531 N N . GLN A 1 71 ? -13.832 8.340 9.180 1.00 74.88 71 GLN A N 1
ATOM 532 C CA . GLN A 1 71 ? -14.714 9.449 8.783 1.00 74.88 71 GLN A CA 1
ATOM 533 C C . GLN A 1 71 ? -16.224 9.135 8.898 1.00 74.88 71 GLN A C 1
ATOM 535 O O . GLN A 1 71 ? -17.048 9.885 8.379 1.00 74.88 71 GLN A O 1
ATOM 540 N N . THR A 1 72 ? -16.611 8.053 9.576 1.00 66.00 72 THR A N 1
ATOM 541 C CA . THR A 1 72 ? -18.012 7.735 9.903 1.00 66.00 72 THR A CA 1
ATOM 542 C C . THR A 1 72 ? -18.514 8.548 11.108 1.00 66.00 72 THR A C 1
ATOM 544 O O . THR A 1 72 ? -17.707 9.105 11.850 1.00 66.00 72 THR A O 1
ATOM 547 N N . ASP A 1 73 ? -19.835 8.614 11.325 1.00 57.97 73 ASP A N 1
ATOM 548 C CA . ASP A 1 73 ? -20.456 9.378 12.422 1.00 57.97 73 ASP A CA 1
ATOM 549 C C . ASP A 1 73 ? -19.765 9.106 13.782 1.00 57.97 73 ASP A C 1
ATOM 551 O O . ASP A 1 73 ? -19.647 7.951 14.191 1.00 57.97 73 ASP A O 1
ATOM 555 N N . ASN A 1 74 ? -19.332 10.176 14.472 1.00 69.06 74 ASN A N 1
ATOM 556 C CA . ASN A 1 74 ? -18.517 10.232 15.710 1.00 69.06 74 ASN A CA 1
ATOM 557 C C . ASN A 1 74 ? -16.979 10.128 15.580 1.00 69.06 74 ASN A C 1
ATOM 559 O O . ASN A 1 74 ? -16.333 9.301 16.231 1.00 69.06 74 ASN A O 1
ATOM 563 N N . GLN A 1 75 ? -16.366 11.068 14.851 1.00 72.31 75 GLN A N 1
ATOM 564 C CA . GLN A 1 75 ? -14.903 11.252 14.839 1.00 72.31 75 GLN A CA 1
ATOM 565 C C . GLN A 1 75 ? -14.303 11.514 16.232 1.00 72.31 75 GLN A C 1
ATOM 567 O O . GLN A 1 75 ? -13.233 10.989 16.539 1.00 72.31 75 GLN A O 1
ATOM 572 N N . ASP A 1 76 ? -14.997 12.266 17.091 1.00 76.38 76 ASP A N 1
ATOM 573 C CA . ASP A 1 76 ? -14.515 12.578 18.444 1.00 76.38 76 ASP A CA 1
ATOM 574 C C . ASP A 1 76 ? -14.405 11.313 19.310 1.00 76.38 76 ASP A C 1
ATOM 576 O O . ASP A 1 76 ? -13.393 11.082 19.971 1.00 76.38 76 ASP A O 1
ATOM 580 N N . THR A 1 77 ? -15.402 10.422 19.239 1.00 79.38 77 THR A N 1
ATOM 581 C CA . THR A 1 77 ? -15.372 9.137 19.956 1.00 79.38 77 THR A CA 1
ATOM 582 C C . THR A 1 77 ? -14.276 8.219 19.420 1.00 79.38 77 THR A C 1
ATOM 584 O O . THR A 1 77 ? -13.593 7.554 20.198 1.00 79.38 77 THR A O 1
ATOM 587 N N . ALA A 1 78 ? -14.080 8.184 18.100 1.00 79.81 78 ALA A N 1
ATOM 588 C CA . ALA A 1 78 ? -13.000 7.415 17.492 1.00 79.81 78 ALA A CA 1
ATOM 589 C C . ALA A 1 78 ? -11.620 7.895 17.968 1.00 79.81 78 ALA A C 1
ATOM 591 O O . ALA A 1 78 ? -10.777 7.069 18.322 1.00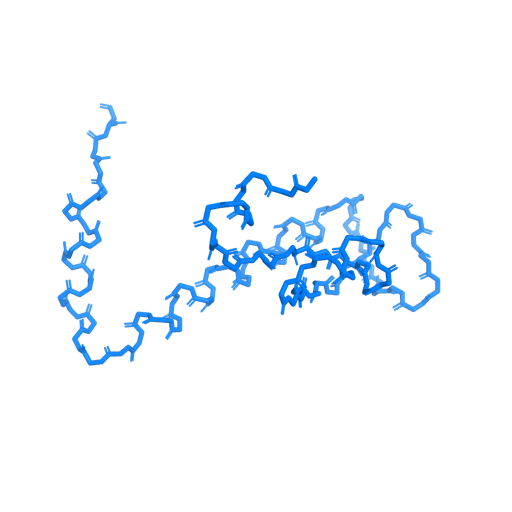 79.81 78 ALA A O 1
ATOM 592 N N . TYR A 1 79 ? -11.407 9.212 18.030 1.00 82.38 79 TYR A N 1
ATOM 593 C CA . TYR A 1 79 ? -10.162 9.800 18.518 1.00 82.38 79 TYR A CA 1
ATOM 594 C C . TYR A 1 79 ? -9.891 9.426 19.982 1.00 82.38 79 TYR A C 1
ATOM 596 O O . TYR A 1 79 ? -8.819 8.906 20.291 1.00 82.38 79 TYR A O 1
ATOM 604 N N . GLU A 1 80 ? -10.876 9.597 20.869 1.00 82.75 80 GLU A N 1
ATOM 605 C CA . GLU A 1 80 ? -10.745 9.224 22.284 1.00 82.75 80 GLU A CA 1
ATOM 606 C C . GLU A 1 80 ? -10.433 7.733 22.477 1.00 82.75 80 GLU A C 1
ATOM 608 O O . GLU A 1 80 ? -9.568 7.370 23.278 1.00 82.75 80 GLU A O 1
ATOM 613 N N . GLU A 1 81 ? -11.110 6.849 21.740 1.00 83.19 81 GLU A N 1
ATOM 614 C CA . GLU A 1 81 ? -10.866 5.405 21.804 1.00 83.19 81 GLU A CA 1
ATOM 615 C C . GLU A 1 81 ? -9.471 5.028 21.289 1.00 83.19 81 GLU A C 1
ATOM 617 O O . GLU A 1 81 ? -8.810 4.166 21.876 1.00 83.19 81 GLU A O 1
ATOM 622 N N . MET A 1 82 ? -8.988 5.687 20.231 1.00 83.31 82 MET A N 1
ATOM 623 C CA . MET A 1 82 ? -7.619 5.509 19.745 1.00 83.31 82 MET A CA 1
ATOM 624 C C . MET A 1 82 ? -6.596 5.972 20.782 1.00 83.31 82 MET A C 1
ATOM 626 O O . MET A 1 82 ? -5.650 5.235 21.050 1.00 83.31 82 MET A O 1
ATOM 630 N N . THR A 1 83 ? -6.803 7.129 21.422 1.00 83.62 83 THR A N 1
ATOM 631 C CA . THR A 1 83 ? -5.925 7.622 22.495 1.00 83.62 83 THR A CA 1
ATOM 632 C C . THR A 1 83 ? -5.869 6.645 23.669 1.00 83.62 83 THR A C 1
ATOM 634 O O . THR A 1 83 ? -4.782 6.342 24.149 1.00 83.62 83 THR A O 1
ATOM 637 N N . LYS A 1 84 ? -7.008 6.087 24.103 1.00 84.50 84 LYS A N 1
ATOM 638 C CA . LYS A 1 84 ? -7.045 5.094 25.196 1.00 84.50 84 LYS A CA 1
ATOM 639 C C . LYS A 1 84 ? -6.289 3.806 24.860 1.00 84.50 84 LYS A C 1
ATOM 641 O O . LYS A 1 84 ? -5.709 3.188 25.749 1.00 84.50 84 LYS A O 1
ATOM 646 N N . ARG A 1 85 ? -6.336 3.366 23.598 1.00 81.06 85 ARG A N 1
ATOM 647 C CA . ARG A 1 85 ? -5.667 2.138 23.127 1.00 81.06 85 ARG A CA 1
ATOM 648 C C . ARG A 1 85 ? -4.202 2.359 22.774 1.00 81.06 85 ARG A C 1
ATOM 650 O O . ARG A 1 85 ? -3.446 1.386 22.729 1.00 81.06 85 ARG A O 1
ATOM 657 N N . HIS A 1 86 ? -3.794 3.606 22.546 1.00 79.75 86 HIS A N 1
ATOM 658 C CA . HIS A 1 86 ? -2.397 3.965 22.382 1.00 79.75 86 HIS A CA 1
ATOM 659 C C . HIS A 1 86 ? -1.705 3.833 23.740 1.00 79.75 86 HIS A C 1
ATOM 661 O O . HIS A 1 86 ? -1.675 4.744 24.559 1.00 79.75 86 HIS A O 1
ATOM 667 N N . THR A 1 87 ? -1.205 2.630 24.014 1.00 63.69 87 THR A N 1
ATOM 668 C CA . THR A 1 87 ? -0.480 2.360 25.253 1.00 63.69 87 THR A CA 1
ATOM 669 C C . THR A 1 87 ? 0.801 3.191 25.241 1.00 63.69 87 THR A C 1
ATOM 671 O O . THR A 1 87 ? 1.615 3.032 24.332 1.00 63.69 87 THR A O 1
ATOM 674 N N . ASN A 1 88 ? 0.989 4.043 26.250 1.00 59.91 88 ASN A N 1
ATOM 675 C CA . ASN A 1 88 ? 2.277 4.673 26.537 1.00 59.91 88 ASN A CA 1
ATOM 676 C C . ASN A 1 88 ? 3.200 3.609 27.152 1.00 59.91 88 ASN A C 1
ATOM 678 O O . ASN A 1 88 ? 3.316 3.500 28.370 1.00 59.91 88 ASN A O 1
ATOM 682 N N . LEU A 1 89 ? 3.782 2.762 26.304 1.00 53.06 89 LEU A N 1
ATOM 683 C CA . LEU A 1 89 ? 4.987 1.998 26.625 1.00 53.06 89 LEU A CA 1
ATOM 684 C C . LEU A 1 89 ? 6.187 2.853 26.201 1.00 53.06 89 LEU A C 1
ATOM 686 O O . LEU A 1 89 ? 6.850 2.545 25.213 1.00 53.06 89 LEU A O 1
ATOM 690 N N . GLU A 1 90 ? 6.393 3.965 26.903 1.00 52.66 90 GLU A N 1
ATOM 691 C CA . GLU A 1 90 ? 7.691 4.652 26.938 1.00 52.66 90 GLU A CA 1
ATOM 692 C C . GLU A 1 90 ? 8.479 4.190 28.165 1.00 52.66 90 GLU A C 1
ATOM 694 O O . GLU A 1 90 ? 7.848 3.988 29.232 1.00 52.66 90 GLU A O 1
#